Protein AF-A0A516X7Z9-F1 (afdb_monomer)

Sequence (98 aa):
MTAPEEPGRPVRALRALGGSVVAGLVLLTIGIIVVSILGGRRGIPGPGGESLIVHLLGSGVALVAQRYADRTRGFAAAACALVVFCAAGAVLWTQWWG

Structure (mmCIF, N/CA/C/O backbone):
data_AF-A0A516X7Z9-F1
#
_entry.id   AF-A0A516X7Z9-F1
#
loop_
_atom_site.group_PDB
_atom_site.id
_atom_site.type_symbol
_atom_site.label_atom_id
_atom_site.label_alt_id
_atom_site.label_comp_id
_atom_site.label_asym_id
_atom_site.label_entity_id
_atom_site.label_seq_id
_atom_site.pdbx_PDB_ins_code
_atom_site.Cartn_x
_atom_site.Cartn_y
_atom_site.Cartn_z
_atom_site.occupancy
_atom_site.B_iso_or_equiv
_atom_site.auth_seq_id
_atom_site.auth_comp_id
_atom_site.auth_asym_id
_atom_site.auth_atom_id
_atom_site.pdbx_PDB_model_num
ATOM 1 N N . MET A 1 1 ? -20.297 18.742 29.250 1.00 49.44 1 MET A N 1
ATOM 2 C CA . MET A 1 1 ? -19.224 18.754 28.234 1.00 49.44 1 MET A CA 1
ATOM 3 C C . MET A 1 1 ? -18.335 17.547 28.502 1.00 49.44 1 MET A C 1
ATOM 5 O O . MET A 1 1 ? -17.428 17.636 29.313 1.00 49.44 1 MET A O 1
ATOM 9 N N . THR A 1 2 ? -18.685 16.376 27.961 1.00 56.84 2 THR A N 1
ATOM 10 C CA . THR A 1 2 ? -17.872 15.157 28.109 1.00 56.84 2 THR A CA 1
ATOM 11 C C . THR A 1 2 ? -16.630 15.309 27.238 1.00 56.84 2 THR A C 1
ATOM 13 O O . THR A 1 2 ? -16.759 15.698 26.076 1.00 56.84 2 THR A O 1
ATOM 16 N N . ALA A 1 3 ? -15.441 15.072 27.796 1.00 53.62 3 ALA A N 1
ATOM 17 C CA . ALA A 1 3 ? -14.199 15.105 27.032 1.00 53.62 3 ALA A CA 1
ATOM 18 C C . ALA A 1 3 ? -14.328 14.197 25.792 1.00 53.62 3 ALA A C 1
ATOM 20 O O . ALA A 1 3 ? -14.966 13.144 25.891 1.00 53.62 3 ALA A O 1
ATOM 21 N N . PRO A 1 4 ? -13.789 14.593 24.624 1.00 58.88 4 PRO A N 1
ATOM 22 C CA . PRO A 1 4 ? -13.765 13.705 23.471 1.00 58.88 4 PRO A CA 1
ATOM 23 C C . PRO A 1 4 ? -13.061 12.410 23.886 1.00 58.88 4 PRO A C 1
ATOM 25 O O . PRO A 1 4 ? -11.968 12.471 24.446 1.00 58.88 4 PRO A O 1
ATOM 28 N N . GLU A 1 5 ? -13.688 11.251 23.665 1.00 61.16 5 GLU A N 1
ATOM 29 C CA . GLU A 1 5 ? -12.999 9.974 23.853 1.00 61.16 5 GLU A CA 1
ATOM 30 C C . GLU A 1 5 ? -11.769 9.960 22.942 1.00 61.16 5 GLU A C 1
ATOM 32 O O . GLU A 1 5 ? -11.877 9.852 21.717 1.00 61.16 5 GLU A O 1
ATOM 37 N N . GLU A 1 6 ? -10.593 10.133 23.546 1.00 62.84 6 GLU A N 1
ATOM 38 C CA . GLU A 1 6 ? -9.311 9.986 22.876 1.00 62.84 6 GLU A CA 1
ATOM 39 C C . GLU A 1 6 ? -9.286 8.592 22.233 1.00 62.84 6 GLU A C 1
ATOM 41 O O . GLU A 1 6 ? -9.456 7.592 22.941 1.00 62.84 6 GLU A O 1
ATOM 46 N N . PRO A 1 7 ? -9.102 8.476 20.904 1.00 61.88 7 PRO A N 1
ATOM 47 C CA . PRO A 1 7 ? -9.011 7.174 20.269 1.00 61.88 7 PRO A CA 1
ATOM 48 C C . PRO A 1 7 ? -7.912 6.375 20.964 1.00 61.88 7 PRO A C 1
ATOM 50 O O . PRO A 1 7 ? -6.771 6.834 21.058 1.00 61.88 7 PRO A O 1
ATOM 53 N N . GLY A 1 8 ? -8.266 5.184 21.454 1.00 76.12 8 GLY A N 1
ATOM 54 C CA . GLY A 1 8 ? -7.345 4.349 22.211 1.00 76.12 8 GLY A CA 1
ATOM 55 C C . GLY A 1 8 ? -5.998 4.239 21.496 1.00 76.12 8 GLY A C 1
ATOM 56 O O . GLY A 1 8 ? -5.943 3.960 20.296 1.00 76.12 8 GLY A O 1
ATOM 57 N N . ARG A 1 9 ? -4.904 4.453 22.240 1.00 80.06 9 ARG A N 1
ATOM 58 C CA . ARG A 1 9 ? -3.506 4.353 21.773 1.00 80.06 9 ARG A CA 1
ATOM 59 C C . ARG A 1 9 ? -3.256 3.246 20.722 1.00 80.06 9 ARG A C 1
ATOM 61 O O . ARG A 1 9 ? -2.598 3.562 19.728 1.00 80.06 9 ARG A O 1
ATOM 68 N N . PRO A 1 10 ? -3.783 2.006 20.856 1.00 80.31 10 PRO A N 1
ATOM 69 C CA . PRO A 1 10 ? -3.606 0.963 19.836 1.00 80.31 10 PRO A CA 1
ATOM 70 C C . PRO A 1 10 ? -4.223 1.293 18.467 1.00 80.31 10 PRO A C 1
ATOM 72 O O . PRO A 1 10 ? -3.608 1.018 17.441 1.00 80.31 10 PRO A O 1
ATOM 75 N N . VAL A 1 11 ? -5.396 1.928 18.418 1.00 81.31 11 VAL A N 1
ATOM 76 C CA . VAL A 1 11 ? -6.060 2.303 17.155 1.00 81.31 11 VAL A CA 1
ATOM 77 C C . VAL A 1 11 ? -5.246 3.361 16.415 1.00 81.31 11 VAL A C 1
ATOM 79 O O . VAL A 1 11 ? -5.097 3.301 15.194 1.00 81.31 11 VAL A O 1
ATOM 82 N N . ARG A 1 12 ? -4.672 4.318 17.154 1.00 83.38 12 ARG A N 1
ATOM 83 C CA . ARG A 1 12 ? -3.811 5.353 16.571 1.00 83.38 12 ARG A CA 1
ATOM 84 C C . ARG A 1 12 ? -2.527 4.758 15.993 1.0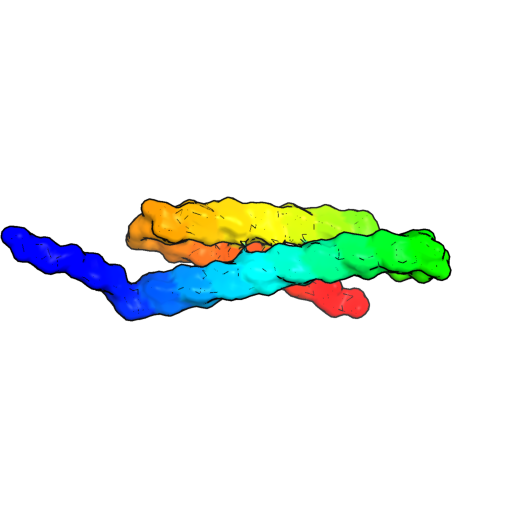0 83.38 12 ARG A C 1
ATOM 86 O O . ARG A 1 12 ? -2.132 5.137 14.895 1.00 83.38 12 ARG A O 1
ATOM 93 N N . ALA A 1 13 ? -1.912 3.812 16.705 1.00 86.25 13 ALA A N 1
ATOM 94 C CA . ALA A 1 13 ? -0.727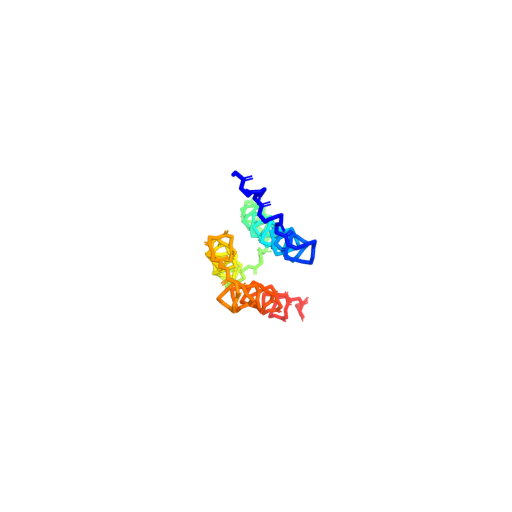 3.102 16.231 1.00 86.25 13 ALA A CA 1
ATOM 95 C C . ALA A 1 13 ? -1.023 2.282 14.966 1.00 86.25 13 ALA A C 1
ATOM 97 O O . ALA A 1 13 ? -0.283 2.385 13.993 1.00 86.25 13 ALA A O 1
ATOM 98 N N . LEU A 1 14 ? -2.138 1.542 14.936 1.00 86.50 14 LEU A N 1
ATOM 99 C CA . LEU A 1 14 ? -2.532 0.745 13.772 1.00 86.50 14 LEU A CA 1
ATOM 100 C C . LEU A 1 14 ? -2.758 1.611 12.525 1.00 86.50 14 LEU A C 1
ATOM 102 O O . LEU A 1 14 ? -2.310 1.252 11.441 1.00 86.50 14 LEU A O 1
ATOM 106 N N . ARG A 1 15 ? -3.400 2.777 12.678 1.00 87.25 15 ARG A N 1
ATOM 107 C CA . ARG A 1 15 ? -3.577 3.732 11.573 1.00 87.25 15 ARG A CA 1
ATOM 108 C C . ARG A 1 15 ? -2.255 4.304 11.078 1.00 87.25 15 ARG A C 1
ATOM 110 O O . ARG A 1 15 ? -2.053 4.384 9.873 1.00 87.25 15 ARG A O 1
ATOM 117 N N . ALA A 1 16 ? -1.354 4.670 11.990 1.00 89.06 16 ALA A N 1
ATOM 118 C CA . ALA A 1 16 ? -0.031 5.170 11.622 1.00 89.06 16 ALA A CA 1
ATOM 119 C C . ALA A 1 16 ? 0.782 4.110 10.859 1.00 89.06 16 ALA A C 1
ATOM 121 O O . ALA A 1 16 ? 1.380 4.417 9.829 1.00 89.06 16 ALA A O 1
ATOM 122 N N . LEU A 1 17 ? 0.746 2.857 11.322 1.00 91.75 17 LEU A N 1
ATOM 123 C CA . LEU A 1 17 ? 1.391 1.733 10.645 1.00 91.75 17 LEU A CA 1
ATOM 124 C C . LEU A 1 17 ? 0.779 1.484 9.262 1.00 91.75 17 LEU A C 1
ATOM 126 O O . LEU A 1 17 ? 1.519 1.472 8.281 1.00 91.75 17 LEU A O 1
ATOM 130 N N . GLY A 1 18 ? -0.548 1.371 9.153 1.00 90.31 18 GLY A N 1
ATOM 131 C CA . GLY A 1 18 ? -1.229 1.212 7.862 1.00 90.31 18 GLY A CA 1
ATOM 132 C C . GLY A 1 18 ? -0.902 2.344 6.883 1.00 90.31 18 GLY A C 1
ATOM 133 O O . GLY A 1 18 ? -0.520 2.088 5.743 1.00 90.31 18 GLY A O 1
ATOM 134 N N . GLY A 1 19 ? -0.917 3.594 7.356 1.00 90.56 19 GLY A N 1
ATOM 135 C CA . GLY A 1 19 ? -0.507 4.762 6.576 1.00 90.56 19 GLY A CA 1
ATOM 136 C C . GLY A 1 19 ? 0.936 4.677 6.067 1.00 90.56 19 GLY A C 1
ATOM 137 O O . GLY A 1 19 ? 1.185 4.961 4.897 1.00 90.56 19 GLY A O 1
ATOM 138 N N . SER A 1 20 ? 1.881 4.233 6.905 1.00 95.00 20 SER A N 1
ATOM 139 C CA . SER A 1 20 ? 3.280 4.039 6.490 1.00 95.00 20 SER A CA 1
ATOM 140 C C . SER A 1 20 ? 3.443 2.944 5.429 1.00 95.00 20 SER A C 1
ATOM 142 O O . SER A 1 20 ? 4.203 3.127 4.480 1.00 95.00 20 SER A O 1
ATOM 144 N N . VAL A 1 21 ? 2.680 1.849 5.526 1.00 94.50 21 VAL A N 1
ATOM 145 C CA . VAL A 1 21 ? 2.674 0.766 4.529 1.00 94.50 21 VAL A CA 1
ATOM 146 C C . VAL A 1 21 ? 2.134 1.260 3.190 1.00 94.50 21 VAL A C 1
ATOM 148 O O . VAL A 1 21 ? 2.752 1.021 2.154 1.00 94.50 21 VAL A O 1
ATOM 151 N N . VAL A 1 22 ? 1.022 2.001 3.201 1.00 95.44 22 VAL A N 1
ATOM 152 C CA . VAL A 1 22 ? 0.467 2.612 1.984 1.00 95.44 22 VAL A CA 1
ATOM 153 C C . VAL A 1 22 ? 1.472 3.571 1.352 1.00 95.44 22 VAL A C 1
ATOM 155 O O . VAL A 1 22 ? 1.703 3.501 0.147 1.00 95.44 22 VAL A O 1
ATOM 158 N N . ALA A 1 23 ? 2.110 4.428 2.154 1.00 95.25 23 ALA A N 1
ATOM 159 C CA . ALA A 1 23 ? 3.148 5.331 1.665 1.00 95.25 23 ALA A CA 1
ATOM 160 C C . ALA A 1 23 ? 4.313 4.558 1.025 1.00 95.25 23 ALA A C 1
ATOM 162 O O . ALA A 1 23 ? 4.741 4.902 -0.075 1.00 95.25 23 ALA A O 1
ATOM 163 N N . GLY A 1 24 ? 4.773 3.478 1.663 1.00 95.31 24 GLY A N 1
ATOM 164 C CA . GLY A 1 24 ? 5.799 2.590 1.118 1.00 95.31 24 GLY A CA 1
ATOM 165 C C . GLY A 1 24 ? 5.409 1.983 -0.233 1.00 95.31 24 GLY A C 1
ATOM 166 O O . GLY A 1 24 ? 6.194 2.054 -1.174 1.00 95.31 24 GLY A O 1
ATOM 167 N N . LEU A 1 25 ? 4.186 1.457 -0.371 1.00 95.38 25 LEU A N 1
ATOM 168 C CA . LEU A 1 25 ? 3.688 0.892 -1.635 1.00 95.38 25 LEU A CA 1
ATOM 169 C C . LEU A 1 25 ? 3.587 1.933 -2.755 1.00 95.38 25 LEU A C 1
ATOM 171 O O . LEU A 1 25 ? 3.918 1.644 -3.907 1.00 95.38 25 LEU A O 1
ATOM 175 N N . VAL A 1 26 ? 3.145 3.149 -2.432 1.00 97.00 26 VAL A N 1
ATOM 176 C CA . VAL A 1 26 ? 3.081 4.254 -3.398 1.00 97.00 26 VAL A CA 1
ATOM 177 C C . VAL A 1 26 ? 4.487 4.644 -3.851 1.00 97.00 26 VAL A C 1
ATOM 179 O O . VAL A 1 26 ? 4.735 4.740 -5.051 1.00 97.00 26 VAL A O 1
AT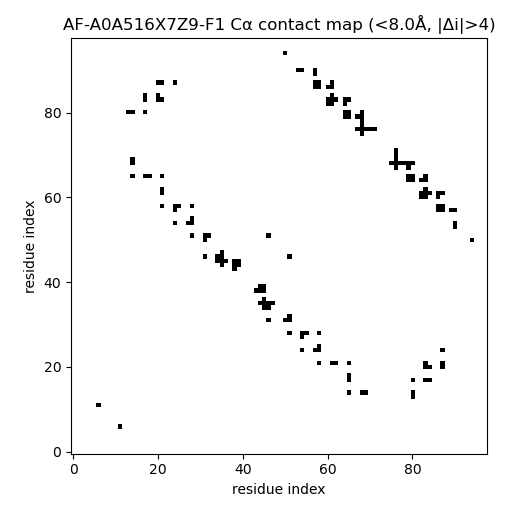OM 182 N N . LEU A 1 27 ? 5.425 4.814 -2.915 1.00 97.62 27 LEU A N 1
ATOM 183 C CA . LEU A 1 27 ? 6.820 5.123 -3.238 1.00 97.62 27 LEU A CA 1
ATOM 184 C C . LEU A 1 27 ? 7.471 4.018 -4.076 1.00 97.62 27 LEU A C 1
ATOM 186 O O . LEU A 1 27 ? 8.169 4.319 -5.042 1.00 97.62 27 LEU A O 1
ATOM 190 N N . LEU A 1 28 ? 7.196 2.752 -3.760 1.00 93.56 28 LEU A N 1
ATOM 191 C CA . LEU A 1 28 ? 7.664 1.612 -4.543 1.00 93.56 28 LEU A CA 1
ATOM 192 C C . LEU A 1 28 ? 7.124 1.665 -5.979 1.00 93.56 28 LEU A C 1
ATOM 194 O O . LEU A 1 28 ? 7.892 1.551 -6.931 1.00 93.56 28 LEU A O 1
ATOM 198 N N . THR A 1 29 ? 5.825 1.927 -6.143 1.00 95.62 29 THR A N 1
ATOM 199 C CA . THR A 1 29 ? 5.183 2.084 -7.460 1.00 95.62 29 THR A CA 1
ATOM 200 C C . THR A 1 29 ? 5.832 3.211 -8.267 1.00 95.62 29 THR A C 1
ATOM 202 O O . THR A 1 29 ? 6.136 3.038 -9.447 1.00 95.62 29 THR A O 1
ATOM 205 N N . ILE A 1 30 ? 6.112 4.351 -7.626 1.00 96.62 30 ILE A N 1
ATOM 206 C CA . ILE A 1 30 ? 6.837 5.465 -8.251 1.00 96.62 30 ILE A CA 1
ATOM 207 C C . ILE A 1 30 ? 8.238 5.021 -8.690 1.00 96.62 30 ILE A C 1
ATOM 209 O O . ILE A 1 30 ? 8.641 5.314 -9.814 1.00 96.62 30 ILE A O 1
ATOM 213 N N . GLY A 1 31 ? 8.968 4.281 -7.852 1.00 94.50 31 GLY A N 1
ATOM 214 C CA . GLY A 1 31 ? 10.280 3.730 -8.197 1.00 94.50 31 GLY A CA 1
ATOM 215 C C . GLY A 1 31 ? 10.238 2.841 -9.443 1.00 94.50 31 GLY A C 1
ATOM 216 O O . GLY A 1 31 ? 11.036 3.034 -10.360 1.00 94.50 31 GLY A O 1
ATOM 217 N N . ILE A 1 32 ? 9.261 1.933 -9.527 1.00 92.56 32 ILE A N 1
ATOM 218 C CA . ILE A 1 32 ? 9.047 1.062 -10.694 1.00 92.56 32 ILE A CA 1
ATOM 219 C C . ILE A 1 32 ? 8.763 1.882 -11.961 1.00 92.56 32 ILE A C 1
ATOM 221 O O . ILE A 1 32 ? 9.338 1.598 -13.015 1.00 92.56 32 ILE A O 1
ATOM 225 N N . ILE A 1 33 ? 7.940 2.933 -11.869 1.00 93.69 33 ILE A N 1
ATOM 226 C CA . ILE A 1 33 ? 7.679 3.859 -12.985 1.00 93.69 33 ILE A CA 1
ATOM 227 C C . ILE A 1 33 ? 8.981 4.528 -13.441 1.00 93.69 33 ILE A C 1
ATOM 229 O O . ILE A 1 33 ? 9.304 4.513 -14.630 1.00 93.69 33 ILE A O 1
ATOM 233 N N . VAL A 1 34 ? 9.749 5.088 -12.503 1.00 94.12 34 VAL A N 1
ATOM 234 C CA . VAL A 1 34 ? 11.012 5.780 -12.794 1.00 94.12 34 VAL A CA 1
ATOM 235 C C . VAL A 1 34 ? 11.998 4.837 -13.478 1.00 94.12 34 VAL A C 1
ATOM 237 O O . VAL A 1 34 ? 12.533 5.178 -14.533 1.00 94.12 34 VAL A O 1
ATOM 240 N N . VAL A 1 35 ? 12.209 3.637 -12.932 1.00 91.44 35 VAL A N 1
ATOM 241 C CA . VAL A 1 35 ? 13.118 2.638 -13.514 1.00 91.44 35 VAL A CA 1
ATOM 242 C C . VAL A 1 35 ? 12.642 2.198 -14.897 1.00 91.44 35 VAL A C 1
ATOM 244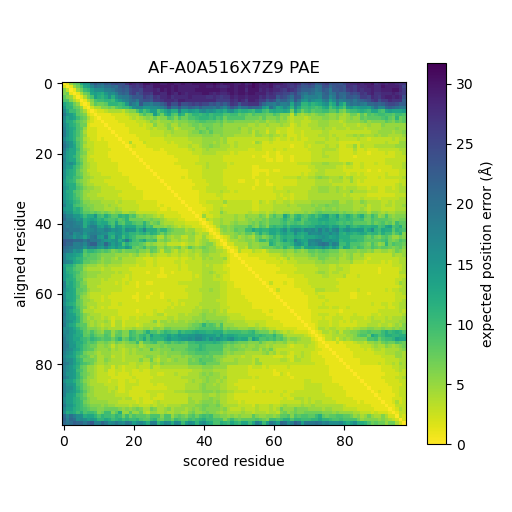 O O . VAL A 1 35 ? 13.463 2.082 -15.801 1.00 91.44 35 VAL A O 1
ATOM 247 N N . SER A 1 36 ? 11.335 2.028 -15.105 1.00 87.94 36 SER A N 1
ATOM 248 C CA . SER A 1 36 ? 10.777 1.673 -16.418 1.00 87.94 36 SER A CA 1
ATOM 249 C C . SER A 1 36 ? 11.054 2.751 -17.471 1.00 87.94 36 SER A C 1
ATOM 251 O O . SER A 1 36 ? 11.487 2.440 -18.580 1.00 87.94 36 SER A O 1
ATOM 253 N N . ILE A 1 37 ? 10.875 4.029 -17.116 1.00 89.56 37 ILE A N 1
ATOM 254 C CA . ILE A 1 37 ? 11.148 5.162 -18.012 1.00 89.56 37 ILE A CA 1
ATOM 255 C C . ILE A 1 37 ? 12.649 5.271 -18.304 1.00 89.56 37 ILE A C 1
ATOM 257 O O . ILE A 1 37 ? 13.049 5.416 -19.460 1.00 89.56 37 ILE A O 1
ATOM 261 N N . LEU A 1 38 ? 13.499 5.210 -17.274 1.00 89.88 38 LEU A N 1
ATOM 262 C CA . LEU A 1 38 ? 14.950 5.324 -17.441 1.00 89.88 38 LEU A CA 1
ATOM 263 C C . LEU A 1 38 ? 15.530 4.134 -18.213 1.00 89.88 38 LEU A C 1
ATOM 265 O O . LEU A 1 38 ? 16.385 4.340 -19.073 1.00 89.88 38 LEU A O 1
ATOM 269 N N . GLY A 1 39 ? 15.059 2.919 -17.931 1.00 86.31 39 GLY A N 1
ATOM 270 C CA . GLY A 1 39 ? 15.459 1.694 -18.618 1.00 86.31 39 GLY A CA 1
ATOM 271 C C . GLY A 1 39 ? 15.089 1.737 -20.096 1.00 86.31 39 GLY A C 1
ATOM 272 O O . GLY A 1 39 ? 15.967 1.594 -20.946 1.00 86.31 39 GLY A O 1
ATOM 273 N N . GLY A 1 40 ? 13.837 2.093 -20.411 1.00 84.38 40 GLY A 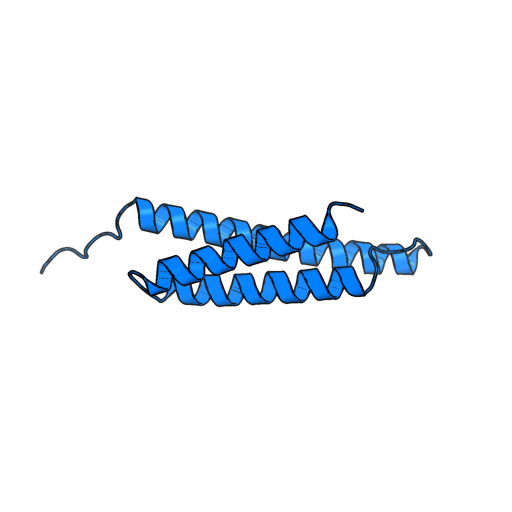N 1
ATOM 274 C CA . GLY A 1 40 ? 13.371 2.250 -21.791 1.00 84.38 40 GLY A CA 1
ATOM 275 C C . GLY A 1 40 ? 14.186 3.270 -22.592 1.00 84.38 40 GLY A C 1
ATOM 276 O O . GLY A 1 40 ? 14.519 3.027 -23.748 1.00 84.38 40 GLY A O 1
ATOM 277 N N . ARG A 1 41 ? 14.604 4.379 -21.967 1.00 86.06 41 ARG A N 1
ATOM 278 C CA . ARG A 1 41 ? 15.472 5.387 -22.610 1.00 86.06 41 ARG A CA 1
ATOM 279 C C . ARG A 1 41 ? 16.909 4.914 -22.837 1.00 86.06 41 ARG A C 1
ATOM 281 O O . ARG A 1 41 ? 17.595 5.483 -23.678 1.00 86.06 41 ARG A O 1
ATOM 288 N N . ARG A 1 42 ? 17.378 3.928 -22.069 1.00 84.94 42 ARG A N 1
ATOM 289 C CA . ARG A 1 42 ? 18.753 3.399 -22.114 1.00 84.94 42 ARG A CA 1
ATOM 290 C C . ARG A 1 42 ? 18.854 2.051 -22.833 1.00 84.94 42 ARG A C 1
ATOM 292 O O . ARG A 1 42 ? 19.941 1.488 -22.882 1.00 84.94 42 ARG A O 1
ATOM 299 N N . GLY A 1 43 ? 17.742 1.525 -23.355 1.00 83.25 43 GLY A N 1
ATOM 300 C CA . GLY A 1 43 ? 17.681 0.177 -23.930 1.00 83.25 43 GLY A CA 1
ATOM 301 C C . GLY A 1 43 ? 17.887 -0.942 -22.901 1.00 83.25 43 GLY A 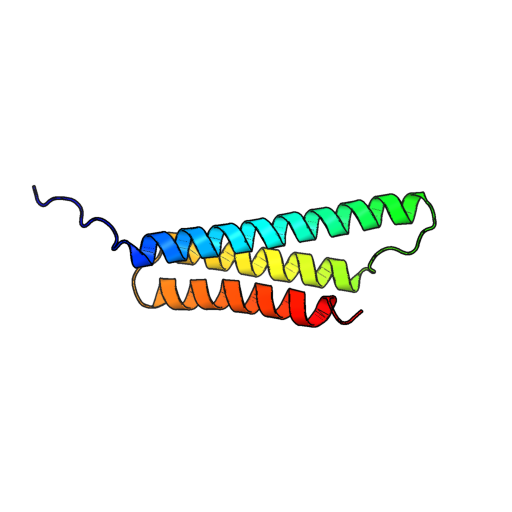C 1
ATOM 302 O O . GLY A 1 43 ? 18.175 -2.071 -23.282 1.00 83.25 43 GLY A O 1
ATOM 303 N N . ILE A 1 44 ? 17.762 -0.637 -21.604 1.00 80.44 44 ILE A N 1
ATOM 304 C CA . ILE A 1 44 ? 17.866 -1.615 -20.519 1.00 80.44 44 ILE A CA 1
ATOM 305 C C . ILE A 1 44 ? 16.460 -2.177 -20.270 1.00 80.44 44 ILE A C 1
ATOM 307 O O . ILE A 1 44 ? 15.531 -1.383 -20.081 1.00 80.44 44 ILE A O 1
ATOM 311 N N . PRO A 1 45 ? 16.277 -3.509 -20.241 1.00 78.88 45 PRO A N 1
ATOM 312 C CA . PRO A 1 45 ? 14.989 -4.114 -19.926 1.00 78.88 45 PRO A CA 1
ATOM 313 C C . PRO A 1 45 ? 14.490 -3.622 -18.562 1.00 78.88 45 PRO A C 1
ATOM 315 O O . PRO A 1 45 ? 15.179 -3.757 -17.553 1.00 78.88 45 PRO A O 1
ATOM 318 N N . GLY A 1 46 ? 13.312 -2.997 -18.542 1.00 78.44 46 GLY A N 1
ATOM 319 C CA . GLY A 1 46 ? 12.663 -2.565 -17.307 1.00 78.44 46 GLY A CA 1
ATOM 320 C C . GLY A 1 46 ? 11.983 -3.728 -16.569 1.00 78.44 46 GLY A C 1
ATOM 321 O O . GLY A 1 46 ? 11.919 -4.835 -17.100 1.00 78.44 46 GLY A O 1
ATOM 322 N N . PRO A 1 47 ? 11.394 -3.471 -15.389 1.00 78.75 47 PRO A N 1
ATOM 323 C CA . PRO A 1 47 ? 10.713 -4.476 -14.557 1.00 78.75 47 PRO A CA 1
ATOM 324 C C . PRO A 1 47 ? 9.488 -5.155 -15.211 1.00 78.75 47 PRO A C 1
ATOM 326 O O . PRO A 1 47 ? 8.894 -6.050 -14.622 1.00 78.75 47 PRO A O 1
ATOM 329 N N . GLY A 1 48 ? 9.111 -4.763 -16.432 1.00 84.94 48 GLY A N 1
ATOM 330 C CA . GLY A 1 48 ? 8.010 -5.354 -17.191 1.00 84.94 48 GLY A CA 1
ATOM 331 C C . GLY A 1 48 ? 6.655 -4.699 -16.909 1.00 84.94 48 GLY A C 1
ATOM 332 O O . GLY A 1 48 ? 6.404 -4.148 -15.836 1.00 84.94 48 GLY A O 1
ATOM 333 N N . GLY A 1 49 ? 5.760 -4.745 -17.903 1.00 86.44 49 GLY A N 1
ATOM 334 C CA . GLY A 1 49 ? 4.423 -4.144 -17.803 1.00 86.44 49 GLY A CA 1
ATOM 335 C C . GLY A 1 49 ? 3.541 -4.804 -16.740 1.00 86.44 49 GLY A C 1
ATOM 336 O O . GLY A 1 49 ? 2.762 -4.121 -16.080 1.00 86.44 49 GLY A O 1
ATOM 337 N N . GLU A 1 50 ? 3.709 -6.109 -16.521 1.00 88.50 50 GLU A N 1
ATOM 338 C CA . GLU A 1 50 ? 3.006 -6.848 -15.469 1.00 88.50 50 GLU A CA 1
ATOM 339 C C . GLU A 1 50 ? 3.352 -6.315 -14.075 1.00 88.50 50 GLU A C 1
ATOM 341 O O . GLU A 1 50 ? 2.450 -5.998 -13.298 1.00 88.50 50 GLU A O 1
ATOM 346 N N . SER A 1 51 ? 4.645 -6.113 -13.792 1.00 88.31 51 SER A N 1
ATOM 347 C CA . SER A 1 51 ? 5.089 -5.558 -12.513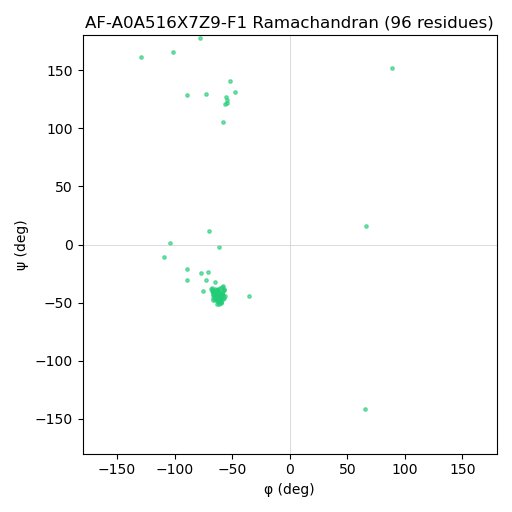 1.00 88.31 51 SER A CA 1
ATOM 348 C C . SER A 1 51 ? 4.475 -4.183 -12.264 1.00 88.31 51 SER A C 1
ATOM 350 O O . SER A 1 51 ? 3.964 -3.909 -11.178 1.00 88.31 51 SER A O 1
ATOM 352 N N . LEU A 1 52 ? 4.423 -3.333 -13.293 1.00 89.75 52 LEU A N 1
ATOM 353 C CA . LEU A 1 52 ? 3.805 -2.015 -13.191 1.00 89.75 52 LEU A CA 1
ATOM 354 C C . LEU A 1 52 ? 2.309 -2.097 -12.833 1.00 89.75 52 LEU A C 1
ATOM 356 O O . LEU A 1 52 ? 1.849 -1.370 -11.951 1.00 89.75 52 LEU A O 1
ATOM 360 N N . ILE A 1 53 ? 1.558 -2.996 -13.476 1.00 94.25 53 ILE A N 1
ATOM 361 C CA . ILE A 1 53 ? 0.122 -3.189 -13.222 1.00 94.25 53 ILE A CA 1
ATOM 362 C C . ILE A 1 53 ? -0.116 -3.693 -11.794 1.00 94.25 53 ILE A C 1
ATOM 364 O O . ILE A 1 53 ? -0.973 -3.150 -11.095 1.00 94.25 53 ILE A O 1
ATOM 368 N N . VAL A 1 54 ? 0.658 -4.681 -11.333 1.00 93.75 54 VAL A N 1
ATOM 369 C CA . VAL A 1 54 ? 0.540 -5.235 -9.973 1.00 93.75 54 VAL A CA 1
ATOM 370 C C . VAL A 1 54 ? 0.782 -4.156 -8.916 1.00 93.75 54 VAL A C 1
ATOM 372 O O . VAL A 1 54 ? -0.003 -4.031 -7.975 1.00 93.75 54 VAL A O 1
ATOM 375 N N . HIS A 1 55 ? 1.815 -3.327 -9.085 1.00 93.25 55 HIS A N 1
ATOM 376 C CA . HIS A 1 55 ? 2.126 -2.246 -8.146 1.00 93.25 55 HIS A CA 1
ATOM 377 C C . HIS A 1 55 ? 1.063 -1.137 -8.155 1.00 93.25 55 HIS A C 1
ATOM 379 O O . HIS A 1 55 ? 0.658 -0.663 -7.090 1.00 93.25 55 HIS A O 1
ATOM 385 N N . LEU A 1 56 ? 0.543 -0.759 -9.328 1.00 94.50 56 LEU A N 1
ATOM 386 C CA . LEU A 1 56 ? -0.545 0.219 -9.443 1.00 94.50 56 LEU A CA 1
ATOM 387 C C . LEU A 1 56 ? -1.832 -0.272 -8.770 1.00 94.50 56 LEU A C 1
ATOM 389 O O . LEU A 1 56 ? -2.441 0.462 -7.991 1.00 94.50 56 LEU A O 1
ATOM 393 N N . LEU A 1 57 ? -2.236 -1.517 -9.031 1.00 96.38 57 LEU A N 1
ATOM 394 C CA . LEU A 1 57 ? -3.428 -2.097 -8.416 1.00 96.38 57 LEU A CA 1
ATOM 395 C C . LEU A 1 57 ? -3.244 -2.272 -6.905 1.00 96.38 57 LEU A C 1
ATOM 397 O O . LEU A 1 57 ? -4.114 -1.867 -6.135 1.00 96.38 57 LEU A O 1
ATOM 401 N N . GLY A 1 58 ? -2.104 -2.814 -6.468 1.00 94.88 58 GLY A N 1
ATOM 402 C CA . GLY A 1 58 ? -1.804 -3.028 -5.053 1.00 94.88 58 GLY A CA 1
ATOM 403 C C . GLY A 1 58 ? -1.770 -1.725 -4.252 1.00 94.88 58 GLY A C 1
ATOM 404 O O . GLY A 1 58 ? -2.403 -1.630 -3.199 1.00 94.88 58 GLY A O 1
ATOM 405 N N . SER A 1 59 ? -1.096 -0.692 -4.770 1.00 94.88 59 SER A N 1
ATOM 406 C CA . SER A 1 59 ? -1.057 0.632 -4.134 1.00 94.88 59 SER A CA 1
ATOM 407 C C . SER A 1 59 ? -2.426 1.317 -4.133 1.00 94.88 59 SER A C 1
ATOM 409 O O . SER A 1 59 ? -2.820 1.877 -3.110 1.00 94.88 59 SER A O 1
ATOM 411 N N . GLY A 1 60 ? -3.191 1.217 -5.224 1.00 96.56 60 GLY A N 1
ATOM 412 C CA . GLY A 1 60 ? -4.552 1.746 -5.307 1.00 96.56 60 GLY A CA 1
ATOM 413 C C . GLY A 1 60 ? -5.499 1.106 -4.288 1.00 96.56 60 GLY A C 1
ATOM 414 O O . GLY A 1 60 ? -6.183 1.817 -3.548 1.00 96.56 60 GLY A O 1
ATOM 415 N N . VAL A 1 61 ? -5.498 -0.227 -4.188 1.00 96.56 61 VAL A N 1
ATOM 416 C CA . VAL A 1 61 ? -6.306 -0.973 -3.207 1.00 96.56 61 VAL A CA 1
ATOM 417 C C . VAL A 1 61 ? -5.920 -0.591 -1.780 1.00 96.56 61 VAL A C 1
ATOM 419 O O . VAL A 1 61 ? -6.800 -0.273 -0.978 1.00 96.56 61 VAL A O 1
ATOM 422 N N . ALA A 1 62 ? -4.622 -0.562 -1.467 1.00 93.81 62 ALA A N 1
ATOM 423 C CA . ALA A 1 62 ? -4.140 -0.177 -0.145 1.00 93.81 62 ALA A CA 1
ATOM 424 C C . ALA A 1 62 ? -4.554 1.260 0.215 1.00 93.81 62 ALA A C 1
ATOM 426 O O . ALA A 1 62 ? -5.041 1.504 1.319 1.00 93.81 62 ALA A O 1
ATOM 427 N N . LEU A 1 63 ? -4.435 2.205 -0.725 1.00 95.75 63 LEU A N 1
ATOM 428 C CA . LEU A 1 63 ? -4.823 3.601 -0.521 1.00 95.75 63 LEU A CA 1
ATOM 429 C C . LEU A 1 63 ? -6.321 3.743 -0.234 1.00 95.75 63 LEU A C 1
ATOM 431 O O . LEU A 1 63 ? -6.706 4.433 0.712 1.00 95.75 63 LEU A O 1
ATOM 435 N N . VAL A 1 64 ? -7.170 3.075 -1.021 1.00 95.31 64 VAL A N 1
ATOM 436 C CA . VAL A 1 64 ? -8.624 3.086 -0.816 1.00 95.31 64 VAL A CA 1
ATOM 437 C C . VAL A 1 64 ? -8.974 2.462 0.534 1.00 95.31 64 VAL A C 1
ATOM 439 O O . VAL A 1 64 ? -9.702 3.074 1.317 1.00 95.31 64 VAL A O 1
ATOM 442 N N . ALA A 1 65 ? -8.416 1.294 0.855 1.00 90.81 65 ALA A N 1
ATOM 443 C CA . ALA A 1 65 ? -8.674 0.611 2.118 1.00 90.81 65 ALA A CA 1
ATOM 444 C C . ALA A 1 65 ? -8.250 1.462 3.325 1.00 90.81 65 ALA A C 1
ATOM 446 O O . ALA A 1 65 ? -9.053 1.677 4.233 1.00 90.81 65 ALA A O 1
ATOM 447 N N . GLN A 1 66 ? -7.046 2.040 3.307 1.00 90.75 66 GLN A N 1
ATOM 448 C CA . GLN A 1 66 ? -6.581 2.935 4.367 1.00 90.75 66 GLN A CA 1
ATOM 449 C C . GLN A 1 66 ? -7.490 4.163 4.503 1.00 90.75 66 GLN A C 1
ATOM 451 O O . GLN A 1 66 ? -7.894 4.526 5.608 1.00 90.75 66 GLN A O 1
ATOM 456 N N . ARG A 1 67 ? -7.916 4.758 3.380 1.00 92.38 67 ARG A N 1
ATOM 457 C CA . ARG A 1 67 ? -8.831 5.906 3.380 1.00 92.38 67 ARG A CA 1
ATOM 458 C C . ARG A 1 67 ? -10.165 5.596 4.063 1.00 92.38 67 ARG A C 1
ATOM 460 O O . ARG A 1 67 ? -10.728 6.488 4.709 1.00 92.38 67 ARG A O 1
ATOM 467 N N . TYR A 1 68 ? -10.678 4.375 3.907 1.00 88.81 68 TYR A N 1
ATOM 468 C CA . TYR A 1 68 ? -11.866 3.887 4.610 1.00 88.81 68 TYR A CA 1
ATOM 469 C C . TYR A 1 68 ? -11.573 3.553 6.078 1.00 88.81 68 TYR A C 1
ATOM 471 O O . TYR A 1 68 ? -12.370 3.927 6.941 1.00 88.81 68 TYR A O 1
ATOM 479 N N . ALA A 1 69 ? -10.427 2.943 6.397 1.00 86.31 69 ALA A N 1
ATOM 480 C CA . ALA A 1 69 ? -9.996 2.672 7.775 1.00 86.31 69 ALA A CA 1
ATOM 481 C C . ALA A 1 69 ? -9.897 3.956 8.621 1.00 86.31 69 ALA A C 1
ATOM 483 O O . ALA A 1 69 ? -10.249 3.978 9.806 1.00 86.31 69 ALA A O 1
ATOM 484 N N . ASP A 1 70 ? -9.469 5.052 7.995 1.00 87.62 70 ASP A N 1
ATOM 485 C CA . ASP A 1 70 ? -9.339 6.356 8.643 1.00 87.62 70 ASP A CA 1
ATOM 486 C C . ASP A 1 70 ? -10.700 7.015 8.921 1.00 87.62 70 ASP A C 1
ATOM 488 O O . ASP A 1 70 ? -10.844 7.741 9.906 1.00 87.62 70 ASP A O 1
ATOM 492 N N . ARG A 1 71 ? -11.720 6.747 8.089 1.00 86.81 71 ARG A N 1
ATOM 493 C CA . ARG A 1 71 ? -13.088 7.279 8.270 1.00 86.81 71 ARG A CA 1
ATOM 494 C C . ARG A 1 71 ? -13.991 6.402 9.135 1.00 86.81 71 ARG A C 1
ATOM 496 O O . ARG A 1 71 ? -14.997 6.894 9.638 1.00 86.81 71 ARG A O 1
ATOM 503 N N . THR A 1 72 ? -13.672 5.122 9.284 1.00 85.81 72 THR A N 1
ATOM 504 C CA . THR A 1 72 ? -14.515 4.145 9.989 1.00 85.81 72 THR A CA 1
ATOM 505 C C . THR A 1 72 ? -14.002 3.866 11.405 1.00 85.81 72 THR A C 1
ATOM 507 O O . THR A 1 72 ? -12.895 4.256 11.786 1.00 85.81 72 THR A O 1
ATOM 510 N N . ARG A 1 73 ? -14.840 3.236 12.234 1.00 81.50 73 ARG A N 1
ATOM 511 C CA . ARG A 1 73 ? -14.525 2.829 13.614 1.00 81.50 73 ARG A CA 1
ATOM 512 C C . ARG A 1 73 ? -14.887 1.354 13.814 1.00 81.50 73 ARG A C 1
ATOM 514 O O . ARG A 1 73 ? -15.672 0.800 13.047 1.00 81.50 73 ARG A O 1
ATOM 521 N N . GLY A 1 74 ? -14.326 0.728 14.848 1.00 81.44 74 GLY A N 1
ATOM 522 C CA . GLY A 1 74 ? -14.634 -0.659 15.211 1.00 81.44 74 GLY A CA 1
ATOM 523 C C . GLY A 1 74 ? -14.191 -1.680 14.155 1.00 81.44 74 GLY A C 1
ATOM 524 O O . GLY A 1 74 ? -13.134 -1.530 13.543 1.00 81.44 74 GLY A O 1
ATOM 525 N N . PHE A 1 75 ? -15.003 -2.718 13.940 1.00 82.44 75 PHE A N 1
ATOM 526 C CA . PHE A 1 75 ? -14.680 -3.858 13.070 1.00 82.44 75 PHE A CA 1
ATOM 527 C C . PHE A 1 75 ? -14.346 -3.459 11.623 1.00 82.44 75 PHE A C 1
ATOM 529 O O . PHE A 1 75 ? -13.400 -3.984 11.042 1.00 82.44 75 PHE A O 1
ATOM 536 N N . ALA A 1 76 ? -15.061 -2.479 11.061 1.00 82.19 76 ALA A N 1
ATOM 537 C CA . ALA A 1 76 ? -14.812 -2.001 9.700 1.00 82.19 76 ALA A CA 1
ATOM 538 C C . ALA A 1 76 ? -13.394 -1.426 9.528 1.00 82.19 76 ALA A C 1
ATOM 540 O O . ALA A 1 76 ? -12.748 -1.672 8.509 1.00 82.19 76 ALA A O 1
ATOM 541 N N . ALA A 1 77 ? -12.876 -0.723 10.542 1.00 81.56 77 ALA A N 1
ATOM 542 C CA . ALA A 1 77 ? -11.517 -0.189 10.510 1.00 81.56 77 ALA A CA 1
ATOM 543 C C . ALA A 1 77 ? -10.464 -1.308 10.573 1.00 81.56 77 ALA A C 1
ATOM 545 O O . ALA A 1 77 ? -9.459 -1.240 9.868 1.00 81.56 77 ALA A O 1
ATOM 546 N N . ALA A 1 78 ? -10.713 -2.355 11.367 1.00 84.25 78 ALA A N 1
ATOM 547 C CA . ALA A 1 78 ? -9.830 -3.518 11.451 1.00 84.25 78 ALA A CA 1
ATOM 548 C C . ALA A 1 78 ? -9.796 -4.311 10.134 1.00 84.25 78 ALA A C 1
ATOM 550 O O . ALA A 1 78 ? -8.717 -4.657 9.656 1.00 84.25 78 ALA A O 1
ATOM 551 N N . ALA A 1 79 ? -10.956 -4.535 9.507 1.00 88.81 79 ALA A N 1
ATOM 552 C CA . ALA A 1 79 ? -11.044 -5.199 8.209 1.00 88.81 79 ALA A CA 1
ATOM 553 C C . ALA A 1 79 ? -10.307 -4.410 7.113 1.00 88.81 79 ALA A C 1
ATOM 555 O O . ALA A 1 79 ? -9.539 -4.983 6.345 1.00 88.81 79 ALA A O 1
ATOM 556 N N . CYS A 1 80 ? -10.470 -3.085 7.075 1.00 85.50 80 CYS A N 1
ATOM 557 C CA . CYS A 1 80 ? -9.747 -2.242 6.123 1.00 85.50 80 CYS A CA 1
ATOM 558 C C . CYS A 1 80 ? -8.227 -2.261 6.360 1.00 85.50 80 CYS A C 1
ATOM 560 O O . CYS A 1 80 ? -7.463 -2.320 5.401 1.00 85.50 80 CYS A O 1
ATOM 562 N N . ALA A 1 81 ? -7.777 -2.258 7.620 1.00 85.62 81 ALA A N 1
ATOM 563 C CA . ALA A 1 81 ? -6.356 -2.388 7.942 1.00 85.62 81 ALA A CA 1
ATOM 564 C C . ALA A 1 81 ? -5.791 -3.740 7.473 1.00 85.62 81 ALA A C 1
ATOM 566 O O . ALA A 1 81 ? -4.710 -3.780 6.891 1.00 85.62 81 ALA A O 1
ATOM 567 N N . LEU A 1 82 ? -6.537 -4.836 7.651 1.00 92.12 82 LEU A N 1
ATOM 568 C CA . LEU A 1 82 ? -6.151 -6.151 7.137 1.00 92.12 82 LEU A CA 1
ATOM 569 C C . LEU A 1 82 ? -5.976 -6.135 5.611 1.00 92.12 82 LEU A C 1
ATOM 571 O O . LEU A 1 82 ? -4.977 -6.646 5.115 1.00 92.12 82 LEU A O 1
ATOM 575 N N . VAL A 1 83 ? -6.887 -5.488 4.875 1.00 93.19 83 VAL A N 1
ATOM 576 C CA . VAL A 1 83 ? -6.777 -5.340 3.412 1.00 93.19 83 VAL A CA 1
ATOM 577 C C . VAL A 1 83 ? -5.481 -4.630 3.009 1.00 93.19 83 VAL A C 1
ATOM 579 O O . VAL A 1 83 ? -4.836 -5.064 2.057 1.00 93.19 83 VAL A O 1
ATOM 582 N N . VAL A 1 84 ? -5.053 -3.595 3.743 1.00 91.69 84 VAL A N 1
ATOM 583 C CA . VAL A 1 84 ? -3.771 -2.909 3.488 1.00 91.69 84 VAL A CA 1
ATOM 584 C C . VAL A 1 84 ? -2.593 -3.878 3.607 1.00 91.69 84 VAL A C 1
ATOM 586 O O . VAL A 1 84 ? -1.763 -3.952 2.700 1.00 91.69 84 VAL A O 1
ATOM 589 N N . PHE A 1 85 ? -2.526 -4.651 4.695 1.00 92.88 85 PHE A N 1
ATOM 590 C CA . PHE A 1 85 ? -1.435 -5.607 4.905 1.00 92.88 85 PHE A CA 1
ATOM 591 C C . PHE A 1 85 ? -1.473 -6.770 3.908 1.00 92.88 85 PHE A C 1
ATOM 593 O O . PHE A 1 85 ? -0.421 -7.184 3.428 1.00 92.88 85 PHE A O 1
ATOM 600 N N . CYS A 1 86 ? -2.660 -7.262 3.540 1.00 95.75 86 CYS A N 1
ATOM 601 C CA . CYS A 1 86 ? -2.813 -8.284 2.506 1.00 95.75 86 CYS A CA 1
ATOM 602 C C . CYS A 1 86 ? -2.366 -7.778 1.130 1.00 95.75 86 CYS A C 1
ATOM 604 O O . CYS A 1 86 ? -1.657 -8.496 0.431 1.00 95.75 86 CYS A O 1
ATOM 606 N N . ALA A 1 87 ? -2.726 -6.547 0.751 1.00 93.50 87 ALA 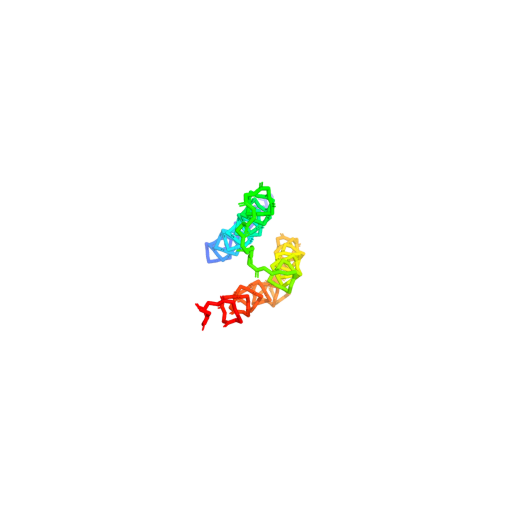A N 1
ATOM 607 C CA . ALA A 1 87 ? -2.276 -5.944 -0.502 1.00 93.50 87 ALA A CA 1
ATOM 608 C C . ALA A 1 87 ? -0.747 -5.806 -0.534 1.00 93.50 87 ALA A C 1
ATOM 610 O O . ALA A 1 87 ? -0.113 -6.199 -1.512 1.00 93.50 87 ALA A O 1
ATOM 611 N N . ALA A 1 88 ? -0.145 -5.325 0.559 1.00 93.44 88 ALA A N 1
ATOM 612 C CA . ALA A 1 88 ? 1.307 -5.233 0.678 1.00 93.44 88 ALA A CA 1
ATOM 613 C C . ALA A 1 88 ? 1.983 -6.608 0.590 1.00 93.44 88 ALA A C 1
ATOM 615 O O . ALA A 1 88 ? 2.909 -6.792 -0.196 1.00 93.44 88 ALA A O 1
ATOM 616 N N . GLY A 1 89 ? 1.484 -7.587 1.348 1.00 93.81 89 GLY A N 1
ATOM 617 C CA . GLY A 1 89 ? 1.987 -8.956 1.328 1.00 93.81 89 GLY A CA 1
ATOM 618 C C . GLY A 1 89 ? 1.886 -9.594 -0.057 1.00 93.81 89 GLY A C 1
ATOM 619 O O . GLY A 1 89 ? 2.842 -10.221 -0.494 1.00 93.81 89 GLY A O 1
ATOM 620 N N . ALA A 1 90 ? 0.782 -9.385 -0.780 1.00 93.00 90 ALA A N 1
ATOM 621 C CA . ALA A 1 90 ? 0.591 -9.912 -2.131 1.00 93.00 90 ALA A CA 1
ATOM 622 C C . ALA A 1 90 ? 1.557 -9.290 -3.152 1.00 93.00 90 ALA A C 1
ATOM 624 O O . ALA A 1 90 ? 2.133 -10.014 -3.965 1.00 93.00 90 ALA A O 1
ATOM 625 N N . VAL A 1 91 ? 1.772 -7.969 -3.099 1.00 92.31 91 VAL A N 1
ATOM 626 C CA . VAL A 1 91 ? 2.751 -7.288 -3.966 1.00 92.31 91 VAL A CA 1
ATOM 627 C C . VAL A 1 91 ? 4.154 -7.826 -3.696 1.00 92.31 91 VAL A C 1
ATOM 629 O O . VAL A 1 91 ? 4.827 -8.265 -4.622 1.00 92.31 91 VAL A O 1
ATOM 632 N N . LEU A 1 92 ? 4.578 -7.861 -2.429 1.00 92.12 92 LEU A N 1
ATOM 633 C CA . LEU A 1 92 ? 5.912 -8.341 -2.066 1.00 92.12 92 LEU A CA 1
ATOM 634 C C . LEU A 1 92 ? 6.091 -9.819 -2.414 1.00 92.12 92 LEU A C 1
ATOM 636 O O . LEU A 1 92 ? 7.099 -10.196 -2.997 1.00 92.12 92 LEU A O 1
ATOM 640 N N . TRP A 1 93 ? 5.100 -10.656 -2.120 1.00 93.00 93 TRP A N 1
ATOM 641 C CA . TRP A 1 93 ? 5.167 -12.075 -2.440 1.00 93.00 93 TRP A CA 1
ATOM 642 C C . TRP A 1 93 ? 5.247 -12.315 -3.944 1.00 93.00 93 TRP A C 1
ATOM 644 O O . TRP A 1 93 ? 6.040 -13.126 -4.379 1.00 93.00 93 TRP A O 1
ATOM 654 N N . THR A 1 94 ? 4.448 -11.645 -4.768 1.00 87.19 94 THR A N 1
ATOM 655 C CA . THR A 1 94 ? 4.446 -11.943 -6.210 1.00 87.19 94 THR A CA 1
ATOM 656 C C . THR A 1 94 ? 5.641 -11.350 -6.950 1.00 87.19 94 THR A C 1
ATOM 658 O O . THR A 1 94 ? 6.005 -11.872 -7.997 1.00 87.19 94 THR A O 1
ATOM 661 N N . GLN A 1 95 ? 6.244 -10.276 -6.432 1.00 88.06 95 GLN A N 1
ATOM 662 C CA . GLN A 1 95 ? 7.252 -9.497 -7.160 1.00 88.06 95 GLN A CA 1
ATOM 663 C C . GLN A 1 95 ? 8.682 -9.639 -6.618 1.00 88.06 95 GLN A C 1
ATOM 665 O O . GLN A 1 95 ? 9.606 -9.172 -7.273 1.00 88.06 95 GLN A O 1
ATOM 670 N N . TRP A 1 96 ? 8.893 -10.253 -5.447 1.00 85.94 96 TRP A N 1
ATOM 671 C CA . TRP A 1 96 ? 10.237 -10.368 -4.856 1.00 85.94 96 TRP A CA 1
ATOM 672 C C . TRP A 1 96 ? 10.988 -11.627 -5.295 1.00 85.94 96 TRP A C 1
ATOM 674 O O . TRP A 1 96 ? 12.203 -11.590 -5.411 1.00 85.94 96 TRP A O 1
ATOM 684 N N . TRP A 1 97 ? 10.316 -12.741 -5.590 1.00 82.88 97 TRP A N 1
ATOM 685 C CA . TRP A 1 97 ? 11.001 -13.998 -5.949 1.00 82.88 97 TRP A CA 1
ATOM 686 C C . TRP A 1 97 ? 11.696 -13.996 -7.330 1.00 82.88 97 TRP A C 1
ATOM 688 O O . TRP A 1 97 ? 12.055 -15.069 -7.810 1.00 82.88 97 TRP A O 1
ATOM 698 N N . GLY A 1 98 ? 11.840 -12.827 -7.967 1.00 59.78 98 GLY A N 1
ATOM 699 C CA . GLY A 1 98 ? 12.486 -12.632 -9.269 1.00 59.78 98 GLY A CA 1
ATOM 700 C C . GLY A 1 98 ? 13.999 -12.497 -9.179 1.00 59.78 98 GLY A C 1
ATOM 701 O O . GLY A 1 98 ? 14.473 -11.711 -8.328 1.00 59.78 98 GLY A O 1
#

Organism: NCBI:txid2597660

Secondary structure (DSSP, 8-state):
-PPP-PPPHHHHHHHHHHHHHHHHHHHHHHHHHHHHHHHHHHT---S-HHHHHHHHHHHHHHHHHHHHHHH--THHHHHHHHHHHHHHHHHHHHHH--

Radius of gyration: 16.96 Å; Cα contacts (8 Å, |Δi|>4): 83; chains: 1; bounding box: 38×33×52 Å

pLDDT: mean 86.89, std 10.08, range [49.44, 97.62]

Nearest PDB structures (foldseek):
  4m70-assembly3_I  TM=3.870E-01  e=2.774E+00  Solanum tuberosum
  7eqf-assembly2_D  TM=4.641E-01  e=9.219E+00  Streptomyces griseoluteus

Foldseek 3Di:
DDPPPDPPPVLVVLLVVLVVLLVVLVVVLVVLVVQCVVCVVVVHDGLDPVLNVLSVVLSVLSVVLSVQLVVDDDPSVVVSSVSSVVSSCVSCVVRVVD

Mean predicted aligned error: 6.3 Å

Solvent-accessible surface area (backbone atoms only — not comparable to full-atom values): 5344 Å² total; per-residue (Å²): 136,78,76,80,82,71,75,54,69,68,61,54,51,53,51,52,51,49,52,52,52,36,50,50,38,44,53,48,36,50,49,52,51,52,47,34,55,54,19,60,76,68,78,39,88,43,83,49,71,65,52,53,51,50,35,51,51,31,29,50,52,15,46,54,27,44,59,48,25,72,74,45,66,68,69,62,18,53,55,21,46,49,49,28,54,50,3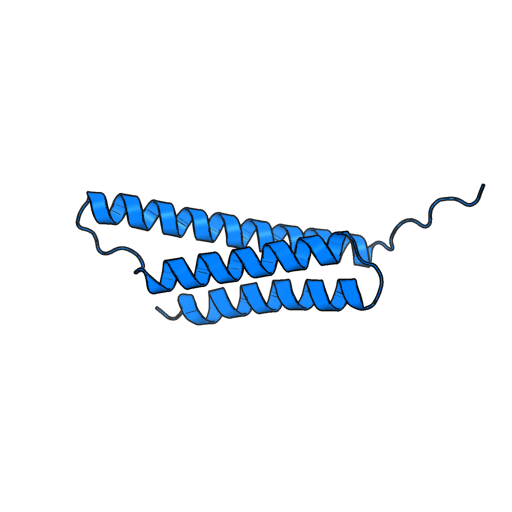0,52,49,50,47,52,63,74,65,57,88,114